Protein AF-D9Q097-F1 (afdb_monomer_lite)

Structure (mmCIF, N/CA/C/O backbone):
data_AF-D9Q097-F1
#
_entry.id   AF-D9Q097-F1
#
loop_
_atom_site.group_PDB
_atom_site.id
_atom_site.type_symbol
_atom_site.label_atom_id
_atom_site.label_alt_id
_atom_site.label_comp_id
_atom_site.label_asym_id
_atom_site.label_entity_id
_atom_site.label_seq_id
_atom_site.pdbx_PDB_ins_code
_atom_site.Cartn_x
_atom_site.Cartn_y
_atom_site.Cartn_z
_atom_site.occupancy
_atom_site.B_iso_or_equiv
_atom_site.auth_seq_id
_atom_site.auth_comp_id
_atom_site.auth_asym_id
_atom_site.auth_atom_id
_atom_site.pdbx_PDB_model_num
ATOM 1 N N . MET A 1 1 ? -14.868 5.022 42.194 1.00 52.94 1 MET A N 1
ATOM 2 C CA . MET A 1 1 ? -14.020 4.776 41.008 1.00 52.94 1 MET A CA 1
ATOM 3 C C . MET A 1 1 ? -12.633 4.458 41.519 1.00 52.94 1 MET A C 1
ATOM 5 O O . MET A 1 1 ? -12.060 5.280 42.222 1.00 52.94 1 MET A O 1
ATOM 9 N N . SER A 1 2 ? -12.202 3.213 41.335 1.00 50.84 2 SER A N 1
ATOM 10 C CA . SER A 1 2 ? -11.007 2.655 41.969 1.00 50.84 2 SER A CA 1
ATOM 11 C C . SER A 1 2 ? -9.750 3.079 41.203 1.00 50.84 2 SER A C 1
ATOM 13 O O . SER A 1 2 ? -9.761 3.081 39.976 1.00 50.84 2 SER A O 1
ATOM 15 N N . ASN A 1 3 ? -8.650 3.384 41.903 1.00 58.12 3 ASN A N 1
ATOM 16 C CA . ASN A 1 3 ? -7.335 3.702 41.309 1.00 58.12 3 ASN A CA 1
ATOM 17 C C . ASN A 1 3 ? -6.817 2.608 40.345 1.00 58.12 3 ASN A C 1
ATOM 19 O O . ASN A 1 3 ? -5.937 2.858 39.526 1.00 58.12 3 ASN A O 1
ATOM 23 N N . THR A 1 4 ? -7.369 1.398 40.432 1.00 61.62 4 THR A N 1
ATOM 24 C CA . THR A 1 4 ? -7.070 0.258 39.558 1.00 61.62 4 THR A CA 1
ATOM 25 C C . THR A 1 4 ? -7.646 0.406 38.143 1.00 61.62 4 THR A C 1
ATOM 27 O O . THR A 1 4 ? -7.016 -0.049 37.191 1.00 61.62 4 THR A O 1
ATOM 30 N N . ASP A 1 5 ? -8.787 1.087 37.979 1.00 62.94 5 ASP A N 1
ATOM 31 C CA . ASP A 1 5 ? -9.453 1.236 36.675 1.00 62.94 5 ASP A CA 1
ATOM 32 C C . ASP A 1 5 ? -8.689 2.221 35.777 1.00 62.94 5 ASP A C 1
ATOM 34 O O . ASP A 1 5 ? -8.405 1.923 34.616 1.00 62.94 5 ASP A O 1
ATOM 38 N N . ALA A 1 6 ? -8.236 3.344 36.348 1.00 64.75 6 ALA A N 1
ATOM 39 C CA . ALA A 1 6 ? -7.473 4.372 35.635 1.00 64.75 6 ALA A CA 1
ATOM 40 C C . ALA A 1 6 ? -6.104 3.869 35.133 1.00 64.75 6 ALA A C 1
ATOM 42 O O . ALA A 1 6 ? -5.653 4.251 34.053 1.00 64.75 6 ALA A O 1
ATOM 43 N N . GLY A 1 7 ? -5.450 2.979 35.890 1.00 70.25 7 GLY A N 1
ATOM 44 C CA . GLY A 1 7 ? -4.189 2.354 35.477 1.00 70.25 7 GLY A CA 1
ATOM 45 C C . GLY A 1 7 ? -4.353 1.398 34.291 1.00 70.25 7 GLY A C 1
ATOM 46 O O . GLY A 1 7 ? -3.500 1.366 33.402 1.00 70.25 7 GLY A O 1
ATOM 47 N N . SER A 1 8 ? -5.469 0.662 34.241 1.00 73.25 8 SER A N 1
ATOM 48 C CA . SER A 1 8 ? -5.776 -0.264 33.144 1.00 73.25 8 SER A CA 1
ATOM 49 C C . SER A 1 8 ? -6.133 0.463 31.839 1.00 73.25 8 SER A C 1
ATOM 51 O O . SER A 1 8 ? -5.671 0.068 30.766 1.00 73.25 8 SER A O 1
ATOM 53 N N . GLU A 1 9 ? -6.864 1.580 31.919 1.00 75.38 9 GLU A N 1
ATOM 54 C CA . GLU A 1 9 ? -7.187 2.413 30.754 1.00 75.38 9 GLU A CA 1
ATOM 55 C C . GLU A 1 9 ? -5.935 3.055 30.144 1.00 75.38 9 GLU A C 1
ATOM 57 O O . GLU A 1 9 ? -5.755 3.018 28.923 1.00 75.38 9 GLU A O 1
ATOM 62 N N . LEU A 1 10 ? -5.024 3.561 30.984 1.00 78.56 10 LEU A N 1
ATOM 63 C CA . LEU A 1 10 ? -3.742 4.123 30.546 1.00 78.56 10 LEU A CA 1
ATOM 64 C C . LEU A 1 10 ? -2.864 3.088 29.831 1.00 78.56 10 LEU A C 1
ATOM 66 O O . LEU A 1 10 ? -2.275 3.391 28.790 1.00 78.56 10 LEU A O 1
ATOM 70 N N . GLN A 1 11 ? -2.797 1.856 30.345 1.00 83.12 11 GLN A N 1
ATOM 71 C CA . GLN A 1 11 ? -2.058 0.775 29.687 1.00 83.12 11 GLN A CA 1
ATOM 72 C C . GLN A 1 11 ? -2.677 0.396 28.337 1.00 83.12 11 GLN A C 1
ATOM 74 O O . GLN A 1 11 ? -1.955 0.265 27.346 1.00 83.12 11 GLN A O 1
ATOM 79 N N . HIS A 1 12 ? -4.004 0.277 28.259 1.00 82.12 12 HIS A N 1
ATOM 80 C CA . HIS A 1 12 ? -4.689 -0.018 27.001 1.00 82.12 12 HIS A CA 1
ATOM 81 C C . HIS A 1 12 ? -4.508 1.086 25.953 1.00 82.12 12 HIS A C 1
ATOM 83 O O . HIS A 1 12 ? -4.305 0.789 24.770 1.00 82.12 12 HIS A O 1
ATOM 89 N N . GLU A 1 13 ? -4.552 2.356 26.360 1.00 85.81 13 GLU A N 1
ATOM 90 C CA . GLU A 1 13 ? -4.323 3.479 25.454 1.00 85.81 13 GLU A CA 1
ATOM 91 C C . GLU A 1 13 ? -2.875 3.509 24.948 1.00 85.81 13 GLU A C 1
ATOM 93 O O . GLU A 1 13 ? -2.642 3.716 23.752 1.00 85.81 13 GLU A O 1
ATOM 98 N N . PHE A 1 14 ? -1.904 3.247 25.828 1.00 90.25 14 PHE A N 1
ATOM 99 C CA . PHE A 1 14 ? -0.494 3.169 25.458 1.00 90.25 14 PHE A CA 1
ATOM 100 C C . PHE A 1 14 ? -0.228 2.043 24.451 1.00 90.25 14 PHE A C 1
ATOM 102 O O . PHE A 1 14 ? 0.375 2.291 23.406 1.00 90.25 14 PHE A O 1
ATOM 109 N N . ILE A 1 15 ? -0.745 0.835 24.707 1.00 89.38 15 ILE A N 1
ATOM 110 C CA . ILE A 1 15 ? -0.607 -0.313 23.798 1.00 89.38 15 ILE A CA 1
ATOM 111 C C . ILE A 1 15 ? -1.214 0.008 22.430 1.00 89.38 15 ILE A C 1
ATOM 113 O O . ILE A 1 15 ? -0.581 -0.232 21.404 1.00 89.38 15 ILE A O 1
ATOM 117 N N . ARG A 1 16 ? -2.402 0.627 22.393 1.00 88.31 16 ARG A N 1
ATOM 118 C CA . ARG A 1 16 ? -3.042 1.026 21.132 1.00 88.31 16 ARG A CA 1
ATOM 119 C C . ARG A 1 16 ? -2.206 2.054 20.361 1.00 88.31 16 ARG A C 1
ATOM 121 O O . ARG A 1 16 ? -2.100 1.956 19.140 1.00 88.31 16 ARG A O 1
ATOM 128 N N . LYS A 1 17 ? -1.631 3.056 21.036 1.00 88.69 17 LYS A N 1
ATOM 129 C CA . LYS A 1 17 ? -0.767 4.062 20.388 1.00 88.69 17 LYS A CA 1
ATOM 130 C C . LYS A 1 17 ? 0.503 3.425 19.831 1.00 88.69 17 LYS A C 1
ATOM 132 O O . LYS A 1 17 ? 0.883 3.731 18.701 1.00 88.69 17 LYS A O 1
ATOM 137 N N . LEU A 1 18 ? 1.114 2.520 20.592 1.00 91.31 18 LEU A N 1
ATOM 138 C CA . LEU A 1 18 ? 2.303 1.787 20.172 1.00 91.31 18 LEU A CA 1
ATOM 139 C C . LEU A 1 18 ? 2.015 0.893 18.958 1.00 91.31 18 LEU A C 1
ATOM 141 O O . LEU A 1 18 ? 2.781 0.908 18.001 1.00 91.31 18 LEU A O 1
ATOM 145 N N . GLU A 1 19 ? 0.884 0.184 18.954 1.00 90.06 19 GLU A N 1
ATOM 146 C CA . GLU A 1 19 ? 0.432 -0.646 17.829 1.00 90.06 19 GLU A CA 1
ATOM 147 C C . GLU A 1 19 ? 0.282 0.185 16.544 1.00 90.06 19 GLU A C 1
ATOM 149 O O . GLU A 1 19 ? 0.810 -0.185 15.497 1.00 90.06 19 GLU A O 1
ATOM 154 N N . ILE A 1 20 ? -0.381 1.345 16.623 1.00 90.12 20 ILE A N 1
ATOM 155 C CA . ILE A 1 20 ? -0.564 2.242 15.471 1.00 90.12 20 ILE A CA 1
ATOM 156 C C . ILE A 1 20 ? 0.783 2.773 14.968 1.00 90.12 20 ILE A C 1
ATOM 158 O O . ILE A 1 20 ? 1.016 2.793 13.759 1.00 90.12 20 ILE A O 1
ATOM 162 N N . ALA A 1 21 ? 1.672 3.188 15.874 1.00 89.50 21 ALA A N 1
ATOM 163 C CA . ALA A 1 21 ? 3.002 3.666 15.506 1.00 89.50 21 ALA A CA 1
ATOM 164 C C . ALA A 1 21 ? 3.811 2.564 14.809 1.00 89.50 21 ALA A C 1
ATOM 166 O O . ALA A 1 21 ? 4.399 2.802 13.754 1.00 89.50 21 ALA A O 1
ATOM 167 N N . MET A 1 22 ? 3.776 1.343 15.347 1.00 92.06 22 MET A N 1
ATOM 168 C CA . MET A 1 22 ? 4.469 0.192 14.777 1.00 92.06 22 MET A CA 1
ATOM 169 C C . MET A 1 22 ? 3.932 -0.155 13.386 1.00 92.06 22 MET A C 1
ATOM 171 O O . MET A 1 22 ? 4.719 -0.359 12.466 1.00 92.06 22 MET A O 1
ATOM 175 N N . LEU A 1 23 ? 2.610 -0.143 13.195 1.00 90.81 23 LEU A N 1
ATOM 176 C CA . LEU A 1 23 ? 1.984 -0.340 11.884 1.00 90.81 23 LEU A CA 1
ATOM 177 C C . LEU A 1 23 ? 2.369 0.751 10.881 1.00 90.81 23 LEU A C 1
ATOM 179 O O . LEU A 1 23 ? 2.608 0.450 9.709 1.00 90.81 23 LEU A O 1
ATOM 183 N N . GLY A 1 24 ? 2.460 2.003 11.333 1.00 90.69 24 GLY A N 1
ATOM 184 C CA . GLY A 1 24 ? 2.933 3.119 10.517 1.00 90.69 24 GLY A CA 1
ATOM 185 C C . GLY A 1 24 ? 4.370 2.905 10.045 1.00 90.69 24 GLY A C 1
ATOM 186 O O . GLY A 1 24 ? 4.640 2.966 8.847 1.00 90.69 24 GLY A O 1
ATOM 187 N N . VAL A 1 25 ? 5.274 2.565 10.967 1.00 93.75 25 VAL A N 1
ATOM 188 C CA . VAL A 1 25 ? 6.680 2.272 10.650 1.00 93.75 25 VAL A CA 1
ATOM 189 C C . VAL A 1 25 ? 6.794 1.074 9.705 1.00 93.75 25 VAL A C 1
ATOM 191 O O . VAL A 1 25 ? 7.486 1.162 8.694 1.00 93.75 25 VAL A O 1
ATOM 194 N N . LEU A 1 26 ? 6.066 -0.016 9.969 1.00 93.44 26 LEU A N 1
ATOM 195 C CA . LEU A 1 26 ? 6.076 -1.208 9.116 1.00 93.44 26 LEU A CA 1
ATOM 196 C C . LEU A 1 26 ? 5.582 -0.901 7.695 1.00 93.44 26 LEU A C 1
ATOM 198 O O . LEU A 1 26 ? 6.087 -1.466 6.724 1.00 93.44 26 LEU A O 1
ATOM 202 N N . SER A 1 27 ? 4.615 0.012 7.569 1.00 92.00 27 SER A N 1
ATOM 203 C CA . SER A 1 27 ? 4.096 0.455 6.275 1.00 92.00 27 SER A CA 1
ATOM 204 C C . SER A 1 27 ? 5.116 1.290 5.507 1.00 92.00 27 SER A C 1
ATOM 206 O O . SER A 1 27 ? 5.302 1.063 4.317 1.00 92.00 27 SER A O 1
ATOM 208 N N . ILE A 1 28 ? 5.835 2.193 6.181 1.00 93.31 28 ILE A N 1
ATOM 209 C CA . ILE A 1 28 ? 6.923 2.969 5.563 1.00 93.31 28 ILE A CA 1
ATOM 210 C C . ILE A 1 28 ? 8.044 2.038 5.091 1.00 93.31 28 ILE A C 1
ATOM 212 O O . ILE A 1 28 ? 8.510 2.158 3.961 1.00 93.31 28 ILE A O 1
ATOM 216 N N . ILE A 1 29 ? 8.446 1.076 5.928 1.00 94.44 29 ILE A N 1
ATOM 217 C CA . ILE A 1 29 ? 9.462 0.081 5.563 1.00 94.44 29 ILE A CA 1
ATOM 218 C C . ILE A 1 29 ? 8.995 -0.730 4.352 1.00 94.44 29 ILE A C 1
ATOM 220 O O . ILE A 1 29 ? 9.739 -0.871 3.386 1.0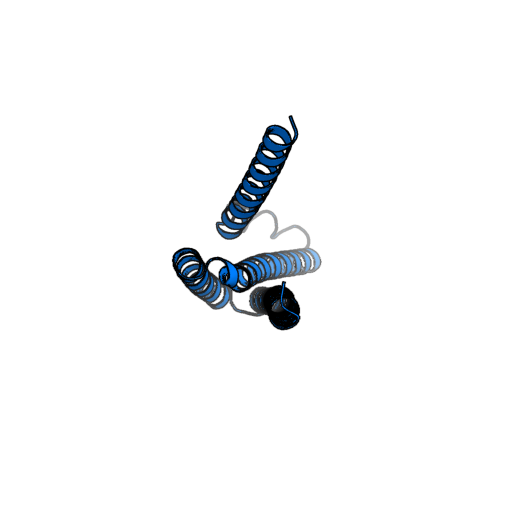0 94.44 29 ILE A O 1
ATOM 224 N N . SER A 1 30 ? 7.753 -1.216 4.368 1.00 93.06 30 SER A N 1
ATOM 225 C CA . SER A 1 30 ? 7.191 -1.984 3.253 1.00 93.06 30 SER A CA 1
ATOM 226 C C . SER A 1 30 ? 7.148 -1.175 1.958 1.00 93.06 30 SER A C 1
ATOM 228 O O . SER A 1 30 ? 7.475 -1.713 0.905 1.00 93.06 30 SER A O 1
ATOM 230 N N . LEU A 1 31 ? 6.828 0.120 2.032 1.00 92.44 31 LEU A N 1
ATOM 231 C CA . LEU A 1 31 ? 6.866 1.029 0.887 1.00 92.44 31 LEU A CA 1
ATOM 232 C C . LEU A 1 31 ? 8.272 1.165 0.303 1.00 92.44 31 LEU A C 1
ATOM 234 O O . LEU A 1 31 ? 8.438 1.077 -0.910 1.00 92.44 31 LEU A O 1
ATOM 238 N N . LEU A 1 32 ? 9.288 1.331 1.150 1.00 92.56 32 LEU A N 1
ATOM 239 C CA . LEU A 1 32 ? 10.680 1.419 0.703 1.00 92.56 32 LEU A CA 1
ATOM 240 C C . LEU A 1 32 ? 11.163 0.110 0.071 1.00 92.56 32 LEU A C 1
ATOM 242 O O . LEU A 1 32 ? 11.833 0.141 -0.958 1.00 92.56 32 LEU A O 1
ATOM 246 N N . ILE A 1 33 ? 10.799 -1.037 0.652 1.00 91.62 33 ILE A N 1
ATOM 247 C CA . ILE A 1 33 ? 11.124 -2.350 0.078 1.00 91.62 33 ILE A CA 1
ATOM 248 C C . ILE A 1 33 ? 10.438 -2.506 -1.281 1.00 91.62 33 ILE A C 1
ATOM 250 O O . ILE A 1 33 ? 11.098 -2.886 -2.245 1.00 91.62 33 ILE A O 1
ATOM 254 N N . GLY A 1 34 ? 9.146 -2.179 -1.375 1.00 88.19 34 GLY A N 1
ATOM 255 C CA . GLY A 1 34 ? 8.404 -2.191 -2.636 1.00 88.19 34 GLY A CA 1
ATOM 256 C C . GLY A 1 34 ? 9.095 -1.339 -3.694 1.00 88.19 34 GLY A C 1
ATOM 257 O O . GLY A 1 34 ? 9.392 -1.831 -4.776 1.00 88.19 34 GLY A O 1
ATOM 258 N N . TYR A 1 35 ? 9.459 -0.107 -3.340 1.00 87.00 35 TYR A N 1
ATOM 259 C CA . TYR A 1 35 ? 10.178 0.817 -4.217 1.00 87.00 35 TYR A CA 1
ATOM 260 C C . TYR A 1 35 ? 11.507 0.253 -4.729 1.00 87.00 35 TYR A C 1
ATOM 262 O O . TYR A 1 35 ? 11.772 0.294 -5.928 1.00 87.00 35 TYR A O 1
ATOM 270 N N . MET A 1 36 ? 12.319 -0.337 -3.851 1.00 87.12 36 MET A N 1
ATOM 271 C CA . MET A 1 36 ? 13.588 -0.962 -4.243 1.00 87.12 36 MET A CA 1
ATOM 272 C C . MET A 1 36 ? 13.381 -2.166 -5.167 1.00 87.12 36 MET A C 1
ATOM 274 O O . MET A 1 36 ? 14.125 -2.336 -6.130 1.00 87.12 36 MET A O 1
ATOM 278 N N . VAL A 1 37 ? 12.357 -2.983 -4.906 1.00 85.81 37 VAL A N 1
ATOM 279 C CA . VAL A 1 37 ? 12.003 -4.107 -5.782 1.00 85.81 37 VAL A CA 1
ATOM 280 C C . VAL A 1 37 ? 11.565 -3.595 -7.153 1.00 85.81 37 VAL A C 1
ATOM 282 O O . VAL A 1 37 ? 12.068 -4.094 -8.152 1.00 85.81 37 VAL A O 1
ATOM 285 N N . GLY A 1 38 ? 10.711 -2.571 -7.217 1.00 81.75 38 GLY A N 1
ATOM 286 C CA . GLY A 1 38 ? 10.278 -1.966 -8.481 1.00 81.75 38 GLY A CA 1
ATOM 287 C C . GLY A 1 38 ? 11.421 -1.337 -9.289 1.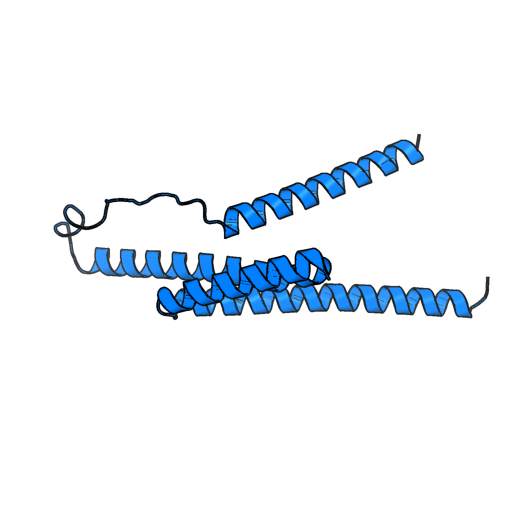00 81.75 38 GLY A C 1
ATOM 288 O O . GLY A 1 38 ? 11.379 -1.347 -10.513 1.00 81.75 38 GLY A O 1
ATOM 289 N N . LEU A 1 39 ? 12.465 -0.834 -8.621 1.00 80.31 39 LEU A N 1
ATOM 290 C CA . LEU A 1 39 ? 13.636 -0.249 -9.281 1.00 80.31 39 LEU A CA 1
ATOM 291 C C . LEU A 1 39 ? 14.616 -1.273 -9.867 1.00 80.31 39 LEU A C 1
ATOM 293 O O . LEU A 1 39 ? 15.317 -0.959 -10.827 1.00 80.31 39 LEU A O 1
ATOM 297 N N . VAL A 1 40 ? 14.762 -2.437 -9.229 1.00 76.00 40 VAL A N 1
ATOM 298 C CA . VAL A 1 40 ? 15.905 -3.340 -9.472 1.00 76.00 40 VAL A CA 1
ATOM 299 C C . VAL A 1 40 ? 15.475 -4.702 -10.008 1.00 76.00 40 VAL A C 1
ATOM 301 O O . VAL A 1 40 ? 16.240 -5.358 -10.716 1.00 76.00 40 VAL A O 1
ATOM 304 N N . ALA A 1 41 ? 14.274 -5.164 -9.668 1.00 65.69 41 ALA A N 1
ATOM 305 C CA . ALA A 1 41 ? 13.829 -6.485 -10.069 1.00 65.69 41 ALA A CA 1
ATOM 306 C C . ALA A 1 41 ? 13.454 -6.519 -11.555 1.00 65.69 41 ALA A C 1
ATOM 308 O O . ALA A 1 41 ? 12.901 -5.571 -12.109 1.00 65.69 41 ALA A O 1
ATOM 309 N N . ALA A 1 42 ? 13.709 -7.657 -12.204 1.00 62.31 42 ALA A N 1
ATOM 310 C CA . ALA A 1 42 ? 13.113 -7.922 -13.507 1.00 62.31 42 ALA A CA 1
ATOM 311 C C . ALA A 1 42 ? 11.582 -7.823 -13.386 1.00 62.31 42 ALA A C 1
ATOM 313 O O . ALA A 1 42 ? 11.027 -8.349 -12.419 1.00 62.31 42 ALA A O 1
ATOM 314 N N . ARG A 1 43 ? 10.905 -7.219 -14.376 1.00 66.19 43 ARG A N 1
ATOM 315 C CA . ARG A 1 43 ? 9.440 -7.006 -14.367 1.00 66.19 43 ARG A CA 1
ATOM 316 C C . ARG A 1 43 ? 8.640 -8.250 -13.951 1.00 66.19 43 ARG A C 1
ATOM 318 O O . ARG A 1 43 ? 7.739 -8.171 -13.133 1.00 66.19 43 ARG A O 1
ATOM 325 N N . ALA A 1 44 ? 9.042 -9.436 -14.411 1.00 61.38 44 ALA A N 1
ATOM 326 C CA . ALA A 1 44 ? 8.383 -10.687 -14.026 1.00 61.38 44 ALA A CA 1
ATOM 327 C C . ALA A 1 44 ? 8.410 -10.968 -12.505 1.00 61.38 44 ALA A C 1
ATOM 329 O O . ALA A 1 44 ? 7.462 -11.527 -11.957 1.00 61.38 44 ALA A O 1
ATOM 330 N N . PHE A 1 45 ? 9.485 -10.582 -11.813 1.00 66.25 45 PHE A N 1
ATOM 331 C CA . PHE A 1 45 ? 9.622 -10.759 -10.369 1.00 66.25 45 PHE A CA 1
ATOM 332 C C . PHE A 1 45 ? 8.841 -9.688 -9.595 1.00 66.25 45 PHE A C 1
ATOM 334 O O . PHE A 1 45 ? 8.159 -10.041 -8.632 1.00 66.25 45 PHE A O 1
ATOM 341 N N . SER A 1 46 ? 8.860 -8.424 -10.044 1.00 68.25 46 SER A N 1
ATOM 342 C CA . SER A 1 46 ? 8.049 -7.353 -9.440 1.00 68.25 46 SER A CA 1
ATOM 343 C C . SER A 1 46 ? 6.548 -7.617 -9.577 1.00 68.25 46 SER A C 1
ATOM 345 O O . SER A 1 46 ? 5.807 -7.465 -8.611 1.00 68.25 46 SER A O 1
ATOM 347 N N . ASP A 1 47 ? 6.094 -8.099 -10.734 1.00 73.56 47 ASP A N 1
ATOM 348 C CA . ASP A 1 47 ? 4.673 -8.367 -10.973 1.00 73.56 47 ASP A CA 1
ATOM 349 C C . ASP A 1 47 ? 4.179 -9.511 -10.075 1.00 73.56 47 ASP A C 1
ATOM 351 O O . ASP A 1 47 ? 3.118 -9.431 -9.452 1.00 73.56 47 ASP A O 1
ATOM 355 N N . SER A 1 48 ? 4.992 -10.564 -9.927 1.00 74.75 48 SER A N 1
ATOM 356 C CA . SER A 1 48 ? 4.671 -11.689 -9.044 1.00 74.75 48 SER A CA 1
ATOM 357 C C . SER A 1 48 ? 4.607 -11.283 -7.566 1.00 74.75 48 SER A C 1
ATOM 359 O O . SER A 1 48 ? 3.720 -11.737 -6.838 1.00 74.75 48 SER A O 1
ATOM 361 N N . SER A 1 49 ? 5.495 -10.391 -7.114 1.00 81.88 49 SER A N 1
ATOM 362 C CA . SER A 1 49 ? 5.516 -9.944 -5.722 1.00 81.88 49 SER A CA 1
ATOM 363 C C . SER A 1 49 ? 4.358 -8.996 -5.405 1.00 81.88 49 SER A C 1
ATOM 365 O O . SER A 1 49 ? 3.810 -9.055 -4.301 1.00 81.88 49 SER A O 1
ATOM 367 N N . ILE A 1 50 ? 3.918 -8.188 -6.375 1.00 83.44 50 ILE A N 1
ATOM 368 C CA . ILE A 1 50 ? 2.697 -7.377 -6.274 1.00 83.44 50 ILE A CA 1
ATOM 369 C C . ILE A 1 50 ? 1.469 -8.281 -6.112 1.00 83.44 50 ILE A C 1
ATOM 371 O O . ILE A 1 50 ? 0.663 -8.041 -5.213 1.00 83.44 50 ILE A O 1
ATOM 375 N N . VAL A 1 51 ? 1.346 -9.358 -6.899 1.00 84.94 51 VAL A N 1
ATOM 376 C CA . VAL A 1 51 ? 0.229 -10.318 -6.778 1.00 84.94 51 VAL A CA 1
ATOM 377 C C . VAL A 1 51 ? 0.207 -10.988 -5.401 1.00 84.94 51 VAL A C 1
ATOM 379 O O . VAL A 1 51 ? -0.852 -11.086 -4.777 1.00 84.94 51 VAL A O 1
ATOM 382 N N . VAL A 1 52 ? 1.364 -11.409 -4.883 1.00 87.06 52 VAL A N 1
ATOM 383 C CA . VAL A 1 52 ? 1.458 -11.979 -3.527 1.00 87.06 52 VAL A CA 1
ATOM 384 C C . VAL A 1 52 ? 1.061 -10.945 -2.470 1.00 87.06 52 VAL A C 1
ATOM 386 O O . VAL A 1 52 ? 0.282 -11.258 -1.567 1.00 87.06 52 VAL A O 1
ATOM 389 N N . SER A 1 53 ? 1.534 -9.702 -2.596 1.00 89.19 53 SER A N 1
ATOM 390 C CA . SER A 1 53 ? 1.160 -8.621 -1.679 1.00 89.19 53 SER A CA 1
ATOM 391 C C . SER A 1 53 ? -0.340 -8.319 -1.733 1.00 89.19 53 SER A C 1
ATOM 393 O O . SER A 1 53 ? -0.962 -8.105 -0.693 1.00 89.19 53 SER A O 1
ATOM 395 N N . LEU A 1 54 ? -0.957 -8.381 -2.917 1.00 88.06 54 LEU A N 1
ATOM 396 C CA . LEU A 1 54 ? -2.398 -8.213 -3.087 1.00 88.06 54 LEU A CA 1
ATOM 397 C C . LEU A 1 54 ? -3.188 -9.319 -2.380 1.00 88.06 54 LEU A C 1
ATOM 399 O O . LEU A 1 54 ? -4.163 -9.032 -1.685 1.00 88.06 54 LEU A O 1
ATOM 403 N N . LEU A 1 55 ? -2.765 -10.578 -2.511 1.00 90.00 55 LEU A N 1
ATOM 404 C CA . LEU A 1 55 ? -3.402 -11.695 -1.810 1.00 90.00 55 LEU A CA 1
ATOM 405 C C . LEU A 1 55 ? -3.327 -11.513 -0.290 1.00 90.00 55 LEU A C 1
ATOM 407 O O . LEU A 1 55 ? -4.335 -11.678 0.398 1.00 90.00 55 LEU A O 1
ATOM 411 N N . LEU A 1 56 ? -2.166 -11.110 0.234 1.00 91.56 56 LEU A N 1
ATOM 412 C CA . LEU A 1 56 ? -1.987 -10.829 1.662 1.00 91.56 56 LEU A CA 1
ATOM 413 C C . LEU A 1 56 ? -2.810 -9.619 2.119 1.00 91.56 56 LEU A C 1
ATOM 415 O O . LEU A 1 56 ? -3.407 -9.653 3.197 1.00 91.56 56 LEU A O 1
ATOM 419 N N . TYR A 1 57 ? -2.910 -8.582 1.284 1.00 90.81 57 TYR A N 1
ATOM 420 C CA . TYR A 1 57 ? -3.777 -7.437 1.531 1.00 90.81 57 TYR A CA 1
ATOM 421 C C . TYR A 1 57 ? -5.243 -7.867 1.655 1.00 90.81 57 TYR A C 1
ATOM 423 O O . TYR A 1 57 ? -5.898 -7.491 2.625 1.00 90.81 57 TYR A O 1
ATOM 431 N N . LEU A 1 58 ? -5.756 -8.673 0.719 1.00 89.88 58 LEU A N 1
ATOM 432 C CA . LEU A 1 58 ? -7.143 -9.155 0.731 1.00 89.88 58 LEU A CA 1
ATOM 433 C C . LEU A 1 58 ? -7.419 -10.087 1.915 1.00 89.88 58 LEU A C 1
ATOM 435 O O . LEU A 1 58 ? -8.458 -9.971 2.568 1.00 89.88 58 LEU A O 1
ATOM 439 N N . LEU A 1 59 ? -6.472 -10.970 2.233 1.00 93.06 59 LEU A N 1
ATOM 440 C CA . LEU A 1 59 ? -6.562 -11.855 3.388 1.00 93.06 59 LEU A CA 1
ATOM 441 C C . LEU A 1 59 ? -6.678 -11.040 4.685 1.00 93.06 59 LEU A C 1
ATOM 443 O O . LEU A 1 59 ? -7.592 -11.243 5.484 1.00 93.06 59 LEU A O 1
ATOM 447 N N . LEU A 1 60 ? -5.797 -10.059 4.883 1.00 91.12 60 LEU A N 1
ATOM 448 C CA . LEU A 1 60 ? -5.822 -9.217 6.080 1.00 91.12 60 LEU A CA 1
ATOM 449 C C . LEU A 1 60 ? -6.982 -8.228 6.074 1.00 91.12 60 LEU A C 1
ATOM 451 O O . LEU A 1 60 ? -7.504 -7.904 7.133 1.00 91.12 60 LEU A O 1
ATOM 455 N N . LEU A 1 61 ? -7.446 -7.786 4.911 1.00 89.06 61 LEU A N 1
ATOM 456 C CA . LEU A 1 61 ? -8.678 -7.016 4.791 1.00 89.06 61 LEU A CA 1
ATOM 457 C C . LEU A 1 61 ? -9.876 -7.790 5.363 1.00 89.06 61 LEU A C 1
ATOM 459 O O . LEU A 1 61 ? -10.699 -7.179 6.043 1.00 89.06 61 LEU A O 1
ATOM 463 N N . ALA A 1 62 ? -9.950 -9.104 5.126 1.00 88.25 62 ALA A N 1
ATOM 464 C CA . ALA A 1 62 ? -11.026 -9.958 5.624 1.00 88.25 62 ALA A CA 1
ATOM 465 C C . ALA A 1 62 ? -10.891 -10.288 7.121 1.00 88.25 62 ALA A C 1
ATOM 467 O O . ALA A 1 62 ? -11.867 -10.173 7.860 1.00 88.25 62 ALA A O 1
ATOM 468 N N . PHE A 1 63 ? -9.695 -10.675 7.578 1.00 91.12 63 PHE A N 1
ATOM 469 C CA . PHE A 1 63 ? -9.497 -11.187 8.943 1.00 91.12 63 PHE A CA 1
ATOM 470 C C . PHE A 1 63 ? -9.009 -10.133 9.945 1.00 91.12 63 PHE A C 1
ATOM 472 O O . PHE A 1 63 ? -9.475 -10.090 11.082 1.00 91.12 63 PHE A O 1
ATOM 479 N N . TYR A 1 64 ? -8.084 -9.262 9.537 1.00 88.94 64 TYR A N 1
ATOM 480 C CA . TYR A 1 64 ? -7.395 -8.317 10.422 1.00 88.94 64 TYR A CA 1
ATOM 481 C C . TYR A 1 64 ? -7.223 -6.939 9.757 1.00 88.94 64 TYR A C 1
ATOM 483 O O . TYR A 1 64 ? -6.102 -6.537 9.424 1.00 88.94 64 TYR A O 1
ATOM 491 N N . PRO A 1 65 ? -8.317 -6.161 9.588 1.00 83.06 65 PRO A N 1
ATOM 492 C CA . PRO A 1 65 ? -8.358 -5.003 8.688 1.00 83.06 65 PRO A CA 1
ATOM 493 C C . PRO A 1 65 ? -7.326 -3.908 8.976 1.00 83.06 65 PRO A C 1
ATOM 495 O O . PRO A 1 65 ? -7.016 -3.111 8.098 1.00 83.06 65 PRO A O 1
ATOM 498 N N . ARG A 1 66 ? -6.808 -3.834 10.207 1.00 84.50 66 ARG A N 1
ATOM 499 C CA . ARG A 1 66 ? -5.794 -2.849 10.616 1.00 84.50 66 ARG A CA 1
ATOM 500 C C . ARG A 1 66 ? -4.395 -3.163 10.087 1.00 84.50 66 ARG A C 1
ATOM 502 O O . ARG A 1 66 ? -3.599 -2.248 9.933 1.00 84.50 66 ARG A O 1
ATOM 509 N N . TYR A 1 67 ? -4.106 -4.425 9.785 1.00 88.00 67 TYR A N 1
ATOM 510 C CA . TYR A 1 67 ? -2.766 -4.898 9.429 1.00 88.00 67 TYR A CA 1
ATOM 511 C C . TYR A 1 67 ? -2.542 -4.980 7.916 1.00 88.00 67 TYR A C 1
ATOM 513 O O . TYR A 1 67 ? -1.480 -5.399 7.476 1.00 88.00 67 TYR A O 1
ATOM 521 N N . ARG A 1 68 ? -3.527 -4.574 7.105 1.00 87.94 68 ARG A N 1
ATOM 522 C CA . ARG A 1 68 ? -3.445 -4.623 5.636 1.00 87.94 68 ARG A CA 1
ATOM 523 C C . ARG A 1 68 ? -2.548 -3.535 5.031 1.00 87.94 68 ARG A C 1
ATOM 525 O O . ARG A 1 68 ? -2.034 -3.701 3.930 1.00 87.94 68 ARG A O 1
ATOM 532 N N . PHE A 1 69 ? -2.360 -2.417 5.736 1.00 89.62 69 PHE A N 1
AT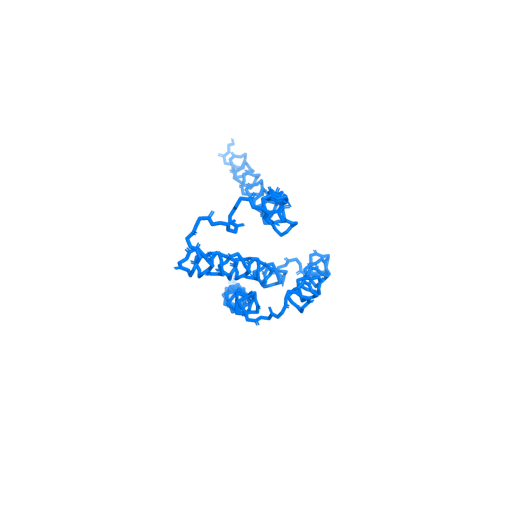OM 533 C CA . PHE A 1 69 ? -1.680 -1.228 5.207 1.00 89.62 69 PHE A CA 1
ATOM 534 C C . PHE A 1 69 ? -0.219 -1.436 4.785 1.00 89.62 69 PHE A C 1
ATOM 536 O O . PHE A 1 69 ? 0.146 -0.879 3.755 1.00 89.62 69 PHE A O 1
ATOM 543 N N . PRO A 1 70 ? 0.601 -2.256 5.467 1.00 92.25 70 PRO A N 1
ATOM 544 C CA . PRO A 1 70 ? 1.952 -2.557 5.005 1.00 92.25 70 PRO A CA 1
ATOM 545 C C . PRO A 1 70 ? 1.999 -3.179 3.605 1.00 92.25 70 PRO A C 1
ATOM 547 O O . PRO A 1 70 ? 2.818 -2.781 2.783 1.00 92.25 70 PRO A O 1
ATOM 550 N N . PHE A 1 71 ? 1.067 -4.078 3.290 1.00 91.31 71 PHE A N 1
ATOM 551 C CA . PHE A 1 71 ? 0.977 -4.719 1.974 1.00 91.31 71 PHE A CA 1
ATOM 552 C C . PHE A 1 71 ? 0.508 -3.745 0.893 1.00 91.31 71 PHE A C 1
ATOM 554 O O . PHE A 1 71 ? 1.025 -3.753 -0.223 1.00 91.31 71 PHE A O 1
ATOM 561 N N . LEU A 1 72 ? -0.421 -2.848 1.241 1.00 89.12 72 LEU A N 1
ATOM 562 C CA . LEU A 1 72 ? -0.809 -1.743 0.363 1.00 89.12 72 LEU A CA 1
ATOM 563 C C . LEU A 1 72 ? 0.375 -0.814 0.086 1.00 89.12 72 LEU A C 1
ATOM 565 O O . LEU A 1 72 ? 0.628 -0.459 -1.060 1.00 89.12 72 LEU A O 1
ATOM 569 N N . ALA A 1 73 ? 1.119 -0.459 1.130 1.00 88.69 73 ALA A N 1
ATOM 570 C CA . ALA A 1 73 ? 2.279 0.410 1.037 1.00 88.69 73 ALA A CA 1
ATOM 571 C C . ALA A 1 73 ? 3.386 -0.218 0.174 1.00 88.69 73 ALA A C 1
ATOM 573 O O . ALA A 1 73 ? 3.973 0.479 -0.648 1.00 88.69 73 ALA A O 1
ATOM 574 N N . TYR A 1 74 ? 3.606 -1.533 0.291 1.00 91.38 74 TYR A N 1
ATOM 575 C CA . TYR A 1 74 ? 4.493 -2.287 -0.598 1.00 91.38 74 TYR A CA 1
ATOM 576 C C . TYR A 1 74 ? 4.066 -2.196 -2.065 1.00 91.38 74 TYR A C 1
ATOM 578 O O . TYR A 1 74 ? 4.893 -1.861 -2.908 1.00 91.38 74 TYR A O 1
ATOM 586 N N . MET A 1 75 ? 2.789 -2.463 -2.372 1.00 89.69 75 MET A N 1
ATOM 587 C CA . MET A 1 75 ? 2.283 -2.414 -3.752 1.00 89.69 75 MET A CA 1
ATOM 588 C C . MET A 1 75 ? 2.459 -1.020 -4.362 1.00 89.69 75 MET A C 1
ATOM 590 O O . MET A 1 75 ? 2.951 -0.899 -5.477 1.00 89.69 75 MET A O 1
ATOM 594 N N . VAL A 1 76 ? 2.132 0.029 -3.601 1.00 87.31 76 VAL A N 1
ATOM 595 C CA . VAL A 1 76 ? 2.343 1.425 -4.017 1.00 87.31 76 VAL A CA 1
ATOM 596 C C . VAL A 1 76 ? 3.824 1.720 -4.237 1.00 87.31 76 VAL A C 1
ATOM 598 O O . VAL A 1 76 ? 4.188 2.349 -5.224 1.00 87.31 76 VAL A O 1
ATOM 601 N N . GLY A 1 77 ? 4.689 1.255 -3.334 1.00 85.88 77 GLY A N 1
ATOM 602 C CA . GLY A 1 77 ? 6.133 1.391 -3.485 1.00 85.88 77 GLY A CA 1
ATOM 603 C C . GLY A 1 77 ? 6.633 0.746 -4.775 1.00 85.88 77 GLY A C 1
ATOM 604 O O . GLY A 1 77 ? 7.364 1.387 -5.521 1.00 85.88 77 GLY A O 1
ATOM 605 N N . ALA A 1 78 ? 6.213 -0.490 -5.055 1.00 85.12 78 ALA A N 1
ATOM 606 C CA . ALA A 1 78 ? 6.614 -1.237 -6.245 1.00 85.12 78 ALA A CA 1
ATOM 607 C C . ALA A 1 78 ? 6.161 -0.565 -7.549 1.00 85.12 78 ALA A C 1
ATOM 609 O O . ALA A 1 78 ? 6.978 -0.435 -8.460 1.00 85.12 78 ALA A O 1
ATOM 610 N N . ASP A 1 79 ? 4.921 -0.067 -7.603 1.00 83.00 79 ASP A N 1
ATOM 611 C CA . ASP A 1 79 ? 4.395 0.697 -8.745 1.00 83.00 79 ASP A CA 1
ATOM 612 C C . ASP A 1 79 ? 5.215 1.984 -8.982 1.00 83.00 79 ASP A C 1
ATOM 614 O O . ASP A 1 79 ? 5.751 2.211 -10.069 1.00 83.00 79 ASP A O 1
ATOM 618 N N . ILE A 1 80 ? 5.452 2.779 -7.926 1.00 82.62 80 ILE A N 1
ATOM 619 C CA . ILE A 1 80 ? 6.287 3.993 -8.008 1.00 82.62 80 ILE A CA 1
ATOM 620 C C . ILE A 1 80 ? 7.718 3.656 -8.454 1.00 82.62 80 ILE A C 1
ATOM 622 O O . ILE A 1 80 ? 8.284 4.359 -9.291 1.00 82.62 80 ILE A O 1
ATOM 626 N N . GLY A 1 81 ? 8.315 2.596 -7.903 1.00 83.00 81 GLY A N 1
ATOM 627 C CA . GLY A 1 81 ? 9.666 2.157 -8.253 1.00 83.00 81 GLY A CA 1
ATOM 628 C C . GLY A 1 81 ? 9.782 1.771 -9.726 1.00 83.00 81 GLY A C 1
ATOM 629 O O . GLY A 1 81 ? 10.702 2.229 -10.404 1.00 83.00 81 GLY A O 1
ATOM 630 N N . SER A 1 82 ? 8.812 1.008 -10.237 1.00 77.62 82 SER A N 1
ATOM 631 C CA . SER A 1 82 ? 8.746 0.625 -11.652 1.00 77.62 82 SER A CA 1
ATOM 632 C C . SER A 1 82 ? 8.598 1.843 -12.564 1.00 77.62 82 SER A C 1
ATOM 634 O O . SER A 1 82 ? 9.276 1.945 -13.584 1.00 77.62 82 SER A O 1
ATOM 636 N N . LEU A 1 83 ? 7.757 2.810 -12.186 1.00 78.62 83 LEU A N 1
ATOM 637 C CA . LEU A 1 83 ? 7.561 4.037 -12.956 1.00 78.62 83 LEU A CA 1
ATOM 638 C C . LEU A 1 83 ? 8.841 4.884 -13.021 1.00 78.62 83 LEU A C 1
ATOM 640 O O . LEU A 1 83 ? 9.195 5.396 -14.084 1.00 78.62 83 LEU A O 1
ATOM 644 N N . VAL A 1 84 ? 9.568 5.008 -11.907 1.00 79.06 84 VAL A N 1
ATOM 645 C CA . VAL A 1 84 ? 10.866 5.700 -11.881 1.00 79.06 84 VAL A CA 1
ATOM 646 C C . VAL A 1 84 ? 11.888 4.979 -12.761 1.00 79.06 84 VAL A C 1
ATOM 648 O O . VAL A 1 84 ? 12.611 5.639 -13.511 1.00 79.06 84 VAL A O 1
ATOM 651 N N . PHE A 1 85 ? 11.930 3.645 -12.712 1.00 77.50 85 PHE A N 1
ATOM 652 C CA . PHE A 1 85 ? 12.804 2.848 -13.570 1.00 77.50 85 PHE A CA 1
ATOM 653 C C . PHE A 1 85 ? 12.496 3.072 -15.056 1.00 77.50 85 PHE A C 1
ATOM 655 O O . PHE A 1 85 ? 13.401 3.372 -15.836 1.00 77.50 85 PHE A O 1
ATOM 662 N N . ASP A 1 86 ? 11.223 3.014 -15.443 1.00 74.06 86 ASP A N 1
ATOM 663 C CA . ASP A 1 86 ? 10.793 3.219 -16.826 1.00 74.06 86 ASP A CA 1
ATOM 664 C C . ASP A 1 86 ? 11.152 4.620 -17.339 1.00 74.06 86 ASP A C 1
ATOM 666 O O . ASP A 1 86 ? 11.692 4.753 -18.441 1.00 74.06 86 ASP A O 1
ATOM 670 N N . ILE A 1 87 ? 10.934 5.665 -16.529 1.00 74.19 87 ILE A N 1
ATOM 671 C CA . ILE A 1 87 ? 11.341 7.042 -16.856 1.00 74.19 87 ILE A CA 1
ATOM 672 C C . ILE A 1 87 ? 12.860 7.136 -17.027 1.00 74.19 87 ILE A C 1
ATOM 674 O O . ILE A 1 87 ? 13.330 7.755 -17.984 1.00 74.19 87 ILE A O 1
ATOM 678 N N . ALA A 1 88 ? 13.639 6.521 -16.134 1.00 71.50 88 ALA A N 1
ATOM 679 C CA . ALA A 1 88 ? 15.097 6.537 -16.217 1.00 71.50 88 ALA A CA 1
ATOM 680 C C . ALA A 1 88 ? 15.604 5.833 -17.488 1.00 71.50 88 ALA A C 1
ATOM 682 O O . ALA A 1 88 ? 16.491 6.350 -18.171 1.00 71.50 88 ALA A O 1
ATOM 683 N N . VAL A 1 89 ? 15.002 4.698 -17.856 1.00 71.75 89 VAL A N 1
ATOM 684 C CA . VAL A 1 89 ? 15.314 3.968 -19.093 1.00 71.75 89 VAL A CA 1
ATOM 685 C C . VAL A 1 89 ? 14.922 4.777 -20.332 1.00 71.75 89 VAL A C 1
ATOM 687 O O . VAL A 1 89 ? 15.702 4.847 -21.283 1.00 71.75 89 VAL A O 1
ATOM 690 N N . LEU A 1 90 ? 13.748 5.415 -20.335 1.00 65.88 90 LEU A N 1
ATOM 691 C CA . LEU A 1 90 ? 13.312 6.323 -21.403 1.00 65.88 90 LEU A CA 1
ATOM 692 C C . LEU A 1 90 ? 14.294 7.485 -21.569 1.00 65.88 90 LEU A C 1
ATOM 694 O O . LEU A 1 90 ? 14.744 7.750 -22.683 1.00 65.88 90 LEU A O 1
ATOM 698 N N . HIS A 1 91 ? 14.689 8.130 -20.471 1.00 65.25 91 HIS A N 1
ATOM 699 C CA . HIS A 1 91 ? 15.643 9.234 -20.497 1.00 65.25 91 HIS A CA 1
ATOM 700 C C . HIS A 1 91 ? 17.016 8.784 -21.022 1.00 65.25 91 HIS A C 1
ATOM 702 O O . HIS A 1 91 ? 17.590 9.437 -21.891 1.00 65.25 91 HIS A O 1
ATOM 708 N N . ALA A 1 92 ? 17.516 7.625 -20.580 1.00 61.31 92 ALA A N 1
ATOM 709 C CA . ALA A 1 92 ? 18.766 7.057 -21.083 1.00 61.31 92 ALA A CA 1
ATOM 710 C C . ALA A 1 92 ? 18.703 6.744 -22.591 1.00 61.31 92 ALA A C 1
ATOM 712 O O . ALA A 1 92 ? 19.645 7.040 -23.326 1.00 61.31 92 ALA A O 1
ATOM 713 N N . LYS A 1 93 ? 17.581 6.201 -23.081 1.00 57.09 93 LYS A N 1
ATOM 714 C CA . LYS A 1 93 ? 17.376 5.913 -24.511 1.00 57.09 93 LYS A CA 1
ATOM 715 C C . LYS A 1 93 ? 17.326 7.185 -25.365 1.00 57.09 93 LYS A C 1
ATOM 717 O O . LYS A 1 93 ? 17.903 7.200 -26.450 1.00 57.09 93 LYS A O 1
ATOM 722 N N . VAL A 1 94 ? 16.684 8.247 -24.873 1.00 57.38 94 VAL A N 1
ATOM 723 C CA . VAL A 1 94 ? 16.569 9.545 -25.567 1.00 57.38 94 VAL A CA 1
ATOM 724 C C . VAL A 1 94 ? 17.917 10.271 -25.650 1.00 57.38 94 VAL A C 1
ATOM 726 O O . VAL A 1 94 ? 18.206 10.903 -26.661 1.00 57.38 94 VAL A O 1
ATOM 729 N N . VAL A 1 95 ? 18.765 10.152 -24.625 1.00 55.97 95 VAL A N 1
ATOM 730 C CA . VAL A 1 95 ? 20.099 10.781 -24.604 1.00 55.97 95 VAL A CA 1
ATOM 731 C C . VAL A 1 95 ? 21.086 10.090 -25.556 1.00 55.97 95 VAL A C 1
ATOM 733 O O . VAL A 1 95 ? 21.972 10.747 -26.096 1.00 55.97 95 VAL A O 1
ATOM 736 N N . ILE A 1 96 ? 20.938 8.781 -25.790 1.00 57.22 96 ILE A N 1
ATOM 737 C CA . ILE A 1 96 ? 21.895 7.988 -26.583 1.00 57.22 96 ILE A CA 1
ATOM 738 C C . ILE A 1 96 ? 21.524 7.932 -28.079 1.00 57.22 96 ILE A C 1
ATOM 740 O O . ILE A 1 96 ? 22.418 7.820 -28.915 1.00 57.22 96 ILE A O 1
ATOM 744 N N . TYR A 1 97 ? 20.241 8.051 -28.450 1.00 44.91 97 TYR A N 1
ATOM 745 C CA . TYR A 1 97 ? 19.795 7.983 -29.851 1.00 44.91 97 TYR A CA 1
ATOM 746 C C . TYR A 1 97 ? 18.995 9.226 -30.268 1.00 44.91 97 TYR A C 1
ATOM 748 O O . TYR A 1 97 ? 17.815 9.338 -29.922 1.00 44.91 97 TYR A O 1
ATOM 756 N N . PRO A 1 98 ? 19.573 10.142 -31.069 1.00 48.41 98 PRO A N 1
ATOM 757 C CA . PRO A 1 98 ? 18.833 11.289 -31.552 1.00 48.41 98 PRO A CA 1
ATOM 758 C C . PRO A 1 98 ? 17.917 10.855 -32.710 1.00 48.41 98 PRO A C 1
ATOM 760 O O . PRO A 1 98 ? 18.349 10.352 -33.746 1.00 48.41 98 PRO A O 1
ATOM 763 N N . LEU A 1 99 ? 16.620 11.080 -32.521 1.00 45.19 99 LEU A N 1
ATOM 764 C CA . LEU A 1 99 ? 15.558 11.171 -33.532 1.00 45.19 99 LEU A CA 1
ATOM 765 C C . LEU A 1 99 ? 15.046 9.916 -34.276 1.00 45.19 99 LEU A C 1
ATOM 767 O O . LEU A 1 99 ? 13.857 9.900 -34.582 1.00 45.19 99 LEU A O 1
ATOM 771 N N . VAL A 1 100 ? 15.831 8.874 -34.578 1.00 45.66 100 VAL A N 1
ATOM 772 C CA . VAL A 1 100 ? 15.369 7.841 -35.552 1.00 45.66 100 VAL A CA 1
ATOM 773 C C . VAL A 1 100 ? 14.568 6.678 -34.929 1.00 45.66 100 VAL A C 1
ATOM 775 O O . VAL A 1 100 ? 13.695 6.112 -35.583 1.00 45.66 100 VAL A O 1
ATOM 778 N N . VAL A 1 101 ? 14.776 6.342 -33.650 1.00 45.66 101 VAL A N 1
ATOM 779 C CA . VAL A 1 101 ? 14.082 5.204 -32.990 1.00 45.66 101 VAL A CA 1
ATOM 780 C C . VAL A 1 101 ? 12.737 5.602 -32.363 1.00 45.66 101 VAL A C 1
ATOM 782 O O . VAL A 1 101 ? 11.834 4.774 -32.250 1.00 45.66 101 VAL A O 1
ATOM 785 N N . LEU A 1 102 ? 12.569 6.883 -32.015 1.00 44.00 102 LEU A N 1
ATOM 786 C CA . LEU A 1 102 ? 11.348 7.419 -31.396 1.00 44.00 102 LEU A CA 1
ATOM 787 C C . LEU A 1 102 ? 10.120 7.365 -32.317 1.00 44.00 102 LEU A C 1
ATOM 789 O O . LEU A 1 102 ? 8.999 7.372 -31.816 1.00 44.00 102 LEU A O 1
ATOM 793 N N . LEU A 1 103 ? 10.313 7.288 -33.639 1.00 41.06 103 LEU A N 1
ATOM 794 C CA . LEU A 1 103 ? 9.204 7.271 -34.595 1.00 41.06 103 LEU A CA 1
ATOM 795 C C . LEU A 1 103 ? 8.686 5.864 -34.932 1.00 41.06 103 LEU A C 1
ATOM 797 O O . LEU A 1 103 ? 7.573 5.753 -35.435 1.00 41.06 103 LEU A O 1
ATOM 801 N N . VAL A 1 104 ? 9.473 4.803 -34.701 1.00 39.16 104 VAL A N 1
ATOM 802 C CA . VAL A 1 104 ? 9.203 3.495 -35.332 1.00 39.16 104 VAL A CA 1
ATOM 803 C C . VAL A 1 104 ? 8.818 2.382 -34.359 1.00 39.16 104 VAL A C 1
ATOM 805 O O . VAL A 1 104 ? 8.119 1.480 -34.805 1.00 39.16 104 VAL A O 1
ATOM 808 N N . ASN A 1 105 ? 9.172 2.417 -33.063 1.00 40.44 105 ASN A N 1
ATOM 809 C CA . ASN A 1 105 ? 9.079 1.170 -32.280 1.00 40.44 105 ASN A CA 1
ATOM 810 C C . ASN A 1 105 ? 8.170 1.057 -31.049 1.00 40.44 105 ASN A C 1
ATOM 812 O O . ASN A 1 105 ? 7.833 -0.081 -30.778 1.00 40.44 105 ASN A O 1
ATOM 816 N N . ASP A 1 106 ? 7.701 2.086 -30.328 1.00 45.28 106 ASP A N 1
ATOM 817 C CA . ASP A 1 106 ? 6.992 1.771 -29.054 1.00 45.28 106 ASP A CA 1
ATOM 818 C C . ASP A 1 106 ? 5.911 2.761 -28.570 1.00 45.28 106 ASP A C 1
ATOM 820 O O . ASP A 1 106 ? 5.379 2.616 -27.473 1.00 45.28 106 ASP A O 1
ATOM 824 N N . LEU A 1 107 ? 5.471 3.726 -29.388 1.00 41.56 107 LEU A N 1
ATOM 825 C CA . LEU A 1 107 ? 4.270 4.534 -29.070 1.00 41.56 107 LEU A CA 1
ATOM 826 C C . LEU A 1 107 ? 2.956 3.723 -29.151 1.00 41.56 107 LEU A C 1
ATOM 828 O O . LEU A 1 107 ? 1.867 4.237 -28.886 1.00 41.56 107 LEU A O 1
ATOM 832 N N . GLY A 1 108 ? 3.046 2.436 -29.492 1.00 37.59 108 GLY A N 1
ATOM 833 C CA . GLY A 1 108 ? 1.943 1.489 -29.473 1.00 37.59 108 GLY A CA 1
ATOM 834 C C . GLY A 1 108 ? 1.582 1.078 -28.048 1.00 37.59 108 GLY A C 1
ATOM 835 O O . GLY A 1 108 ? 1.987 0.014 -27.598 1.00 37.59 108 GLY A O 1
ATOM 836 N N . LYS A 1 109 ? 0.717 1.878 -27.412 1.00 34.84 109 LYS A N 1
ATOM 837 C CA . LYS A 1 109 ? 0.046 1.642 -26.117 1.00 34.84 109 LYS A CA 1
ATOM 838 C C . LYS A 1 109 ? 0.813 2.133 -24.883 1.00 34.84 109 LYS A C 1
ATOM 840 O O . LYS A 1 109 ? 1.025 1.381 -23.938 1.00 34.84 109 LYS A O 1
ATOM 845 N N . PHE A 1 110 ? 0.998 3.448 -24.773 1.00 35.91 110 PHE A N 1
ATOM 846 C CA . PHE A 1 110 ? 0.777 4.089 -23.468 1.00 35.91 110 PHE A CA 1
ATOM 847 C C . PHE A 1 110 ? -0.725 4.033 -23.160 1.00 35.91 110 PHE A C 1
ATOM 849 O O . PHE A 1 110 ? -1.452 5.019 -23.255 1.00 35.91 110 PHE A O 1
ATOM 856 N N . SER A 1 111 ? -1.225 2.833 -22.858 1.00 32.31 111 SER A N 1
ATOM 857 C CA . SER A 1 111 ? -2.457 2.731 -22.097 1.00 32.31 111 SER A CA 1
ATOM 858 C C . SER A 1 111 ? -2.097 3.276 -20.726 1.00 32.31 111 SER A C 1
ATOM 860 O O . SER A 1 111 ? -1.255 2.702 -20.039 1.00 32.31 111 SER A O 1
ATOM 862 N N . VAL A 1 112 ? -2.695 4.405 -20.348 1.00 37.34 112 VAL A N 1
ATOM 863 C CA . VAL A 1 112 ? -2.853 4.764 -18.938 1.00 37.34 112 VAL A CA 1
ATOM 864 C C . VAL A 1 112 ? -3.757 3.679 -18.358 1.00 37.34 112 VAL A C 1
ATOM 866 O O . VAL A 1 112 ? -4.972 3.826 -18.259 1.00 37.34 112 VAL A O 1
ATOM 869 N N . ASN A 1 113 ? -3.168 2.511 -18.129 1.00 41.19 113 ASN A N 1
ATOM 870 C CA . ASN A 1 113 ? -3.785 1.415 -17.430 1.00 41.19 113 ASN A CA 1
ATOM 871 C C . ASN A 1 113 ? -3.792 1.928 -15.998 1.00 41.19 113 ASN A C 1
ATOM 873 O O . ASN A 1 113 ? -2.736 1.994 -15.376 1.00 41.19 113 ASN A O 1
ATOM 877 N N . ILE A 1 114 ? -4.928 2.474 -15.553 1.00 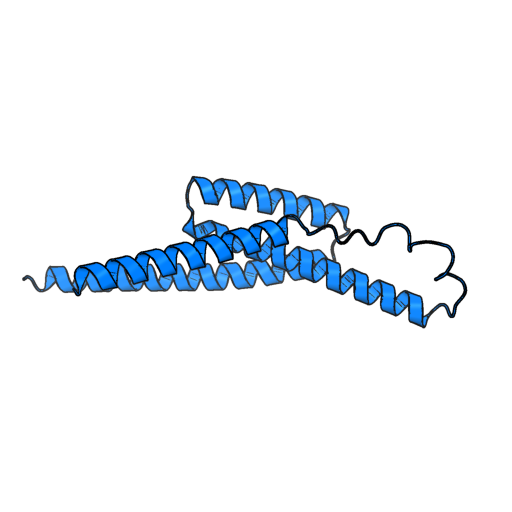46.75 114 ILE A N 1
ATOM 878 C CA . ILE A 1 114 ? -5.085 2.892 -14.161 1.00 46.75 114 ILE A CA 1
ATOM 879 C C . ILE A 1 114 ? -4.783 1.638 -13.355 1.00 46.75 114 ILE A C 1
ATOM 881 O O . ILE A 1 114 ? -5.576 0.693 -13.370 1.0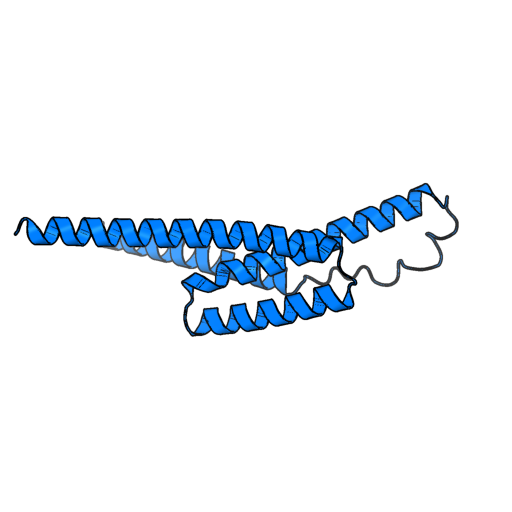0 46.75 114 ILE A O 1
ATOM 885 N N . ASP A 1 115 ? -3.592 1.604 -12.760 1.00 62.19 115 ASP A N 1
ATOM 886 C CA . ASP A 1 115 ? -3.083 0.386 -12.165 1.00 62.19 115 ASP A CA 1
ATOM 887 C C . ASP A 1 115 ? -4.031 -0.015 -11.034 1.00 62.19 115 ASP A C 1
ATOM 889 O O . ASP A 1 115 ? -4.578 0.829 -10.312 1.00 62.19 115 ASP A O 1
ATOM 893 N N . PHE A 1 116 ? -4.285 -1.311 -10.898 1.00 62.84 116 PHE A N 1
ATOM 894 C CA . PHE A 1 116 ? -5.238 -1.834 -9.925 1.00 62.84 116 PHE A CA 1
ATOM 895 C C . PHE A 1 116 ? -4.887 -1.367 -8.503 1.00 62.84 116 PHE A C 1
ATOM 897 O O . PHE A 1 116 ? -5.773 -1.110 -7.687 1.00 62.84 116 PHE A O 1
ATOM 904 N N . VAL A 1 117 ? -3.594 -1.156 -8.235 1.00 64.12 117 VAL A N 1
ATOM 905 C CA . VAL A 1 117 ? -3.065 -0.561 -7.002 1.00 64.12 117 VAL A CA 1
ATOM 906 C C . VAL A 1 117 ? -3.597 0.860 -6.775 1.00 64.12 117 VAL A C 1
ATOM 908 O O . VAL A 1 117 ? -4.044 1.175 -5.670 1.00 64.12 117 VAL A O 1
ATOM 911 N N . GLN A 1 118 ? -3.622 1.710 -7.805 1.00 68.00 118 GLN A N 1
ATOM 912 C CA . GLN A 1 118 ? -4.129 3.085 -7.717 1.00 68.00 118 GLN A CA 1
ATOM 913 C C . GLN A 1 118 ? -5.637 3.118 -7.448 1.00 68.00 118 GLN A C 1
ATOM 915 O O . GLN A 1 118 ? -6.094 3.899 -6.609 1.00 68.00 118 GLN A O 1
ATOM 920 N N . LEU A 1 119 ? -6.410 2.230 -8.088 1.00 74.44 119 LEU A N 1
ATOM 921 C CA . LEU A 1 119 ? -7.840 2.055 -7.793 1.00 74.44 119 LEU A CA 1
ATOM 922 C C . LEU A 1 119 ? -8.069 1.639 -6.336 1.00 74.44 119 LEU A C 1
ATOM 924 O O . LEU A 1 119 ? -8.988 2.137 -5.682 1.00 74.44 119 LEU A O 1
ATOM 928 N N . LEU A 1 120 ? -7.215 0.759 -5.813 1.00 76.06 120 LEU A N 1
ATOM 929 C CA . LEU A 1 120 ? -7.314 0.258 -4.448 1.00 76.06 120 LEU A CA 1
ATOM 930 C C . LEU A 1 120 ? -7.004 1.356 -3.420 1.00 76.06 120 LEU A C 1
ATOM 932 O O . LEU A 1 120 ? -7.757 1.537 -2.461 1.00 76.06 120 LEU A O 1
ATOM 936 N N . VAL A 1 121 ? -5.951 2.147 -3.647 1.00 73.31 121 VAL A N 1
ATOM 937 C CA . VAL A 1 121 ? -5.633 3.323 -2.817 1.00 73.31 121 VAL A CA 1
ATOM 938 C C . VAL A 1 121 ? -6.775 4.336 -2.849 1.00 73.31 121 VAL A C 1
ATOM 940 O O . VAL A 1 121 ? -7.187 4.831 -1.798 1.00 73.31 121 VAL A O 1
ATOM 943 N N . LEU A 1 122 ? -7.322 4.623 -4.032 1.00 77.38 122 LEU A N 1
ATOM 944 C CA . LEU A 1 122 ? -8.436 5.555 -4.185 1.00 77.38 122 LEU A CA 1
ATOM 945 C C . LEU A 1 122 ? -9.665 5.094 -3.391 1.00 77.38 122 LEU A C 1
ATOM 947 O O . LEU A 1 122 ? -10.261 5.888 -2.661 1.00 77.38 122 LEU A O 1
ATOM 951 N N . LEU A 1 123 ? -10.016 3.809 -3.482 1.00 82.25 123 LEU A N 1
ATOM 952 C CA . LEU A 1 123 ? -11.118 3.224 -2.722 1.00 82.25 123 LEU A CA 1
ATOM 953 C C . LEU A 1 123 ? -10.899 3.384 -1.212 1.00 82.25 123 LEU A C 1
ATOM 955 O O . LEU A 1 123 ? -11.811 3.780 -0.485 1.00 82.25 123 LEU A O 1
ATOM 959 N N . GLU A 1 124 ? -9.681 3.127 -0.742 1.00 80.06 124 GLU A N 1
ATOM 960 C CA . GLU A 1 124 ? -9.329 3.232 0.670 1.00 80.06 124 GLU A CA 1
ATOM 961 C C . GLU A 1 124 ? -9.462 4.672 1.189 1.00 80.06 124 GLU A C 1
ATOM 963 O O . GLU A 1 124 ? -10.008 4.908 2.273 1.00 80.06 124 GLU A O 1
ATOM 968 N N . VAL A 1 125 ? -9.035 5.650 0.385 1.00 83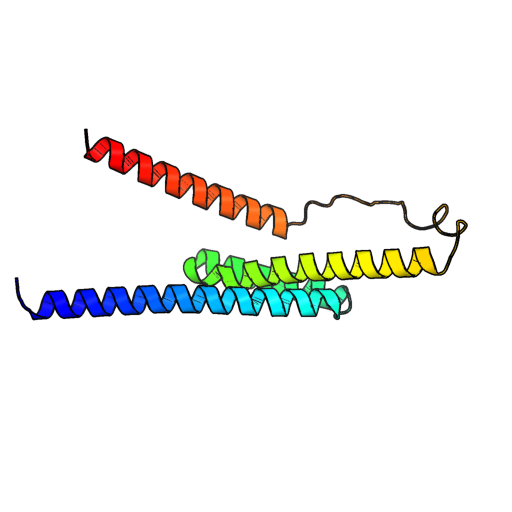.06 125 VAL A N 1
ATOM 969 C CA . VAL A 1 125 ? -9.197 7.079 0.677 1.00 83.06 125 VAL A CA 1
ATOM 970 C C . VAL A 1 125 ? -10.677 7.463 0.724 1.00 83.06 125 VAL A C 1
ATOM 972 O O . VAL A 1 125 ? -11.101 8.129 1.672 1.00 83.06 125 VAL A O 1
ATOM 975 N N . ILE A 1 126 ? -11.490 7.006 -0.235 1.00 80.94 126 ILE A N 1
ATOM 976 C CA . ILE A 1 126 ? -12.940 7.260 -0.257 1.00 80.94 126 ILE A CA 1
ATOM 977 C C . ILE A 1 126 ? -13.604 6.692 1.001 1.00 80.94 126 ILE A C 1
ATOM 979 O O . ILE A 1 126 ? -14.357 7.397 1.677 1.00 80.94 126 ILE A O 1
ATOM 983 N N . VAL A 1 127 ? -13.295 5.445 1.364 1.00 82.38 127 VAL A N 1
ATOM 984 C CA . VAL A 1 127 ? -13.832 4.799 2.571 1.00 82.38 127 VAL A CA 1
ATOM 985 C C . VAL A 1 127 ? -13.404 5.552 3.829 1.00 82.38 127 VAL A C 1
ATOM 987 O O . VAL A 1 127 ? -14.222 5.769 4.728 1.00 82.38 127 VAL A O 1
ATOM 990 N N . TYR A 1 128 ? -12.144 5.984 3.906 1.00 84.06 128 TYR A N 1
ATOM 991 C CA . TYR A 1 128 ? -11.650 6.783 5.023 1.00 84.06 128 TYR A CA 1
ATOM 992 C C . TYR A 1 128 ? -12.416 8.109 5.158 1.00 84.06 128 TYR A C 1
ATOM 994 O O . TYR A 1 128 ? -12.893 8.442 6.250 1.00 84.06 128 TYR A O 1
ATOM 1002 N N . ILE A 1 129 ? -12.597 8.838 4.052 1.00 79.44 129 ILE A N 1
ATOM 1003 C CA . ILE A 1 129 ? -13.335 10.107 4.009 1.00 79.44 129 ILE A CA 1
ATOM 1004 C C . ILE A 1 129 ? -14.797 9.895 4.416 1.00 79.44 129 ILE A C 1
ATOM 1006 O O . ILE A 1 129 ? -15.298 10.606 5.291 1.00 79.44 129 ILE A O 1
ATOM 1010 N N . ALA A 1 130 ? -15.463 8.882 3.858 1.00 82.12 130 ALA A N 1
ATOM 1011 C CA . ALA A 1 130 ? -16.852 8.554 4.166 1.00 82.12 130 ALA A CA 1
ATOM 1012 C C . ALA A 1 130 ? -17.049 8.232 5.657 1.00 82.12 130 ALA A C 1
ATOM 1014 O O . ALA A 1 130 ? -17.958 8.765 6.298 1.00 82.12 130 ALA A O 1
ATOM 1015 N N . ARG A 1 131 ? -16.155 7.429 6.251 1.00 84.19 131 ARG A N 1
ATOM 1016 C CA . ARG A 1 131 ? -16.182 7.124 7.693 1.00 84.19 131 ARG A CA 1
ATOM 1017 C C . ARG A 1 131 ? -15.993 8.377 8.543 1.00 84.19 131 ARG A C 1
ATOM 1019 O O . ARG A 1 131 ? -16.686 8.547 9.548 1.00 84.19 131 ARG A O 1
ATOM 1026 N N . LYS A 1 132 ? -15.074 9.264 8.150 1.00 80.56 132 LYS A N 1
ATOM 1027 C CA . LYS A 1 132 ? -14.811 10.521 8.863 1.00 80.56 132 LYS A CA 1
ATOM 1028 C C . LYS A 1 132 ? -16.024 11.455 8.818 1.00 80.56 132 LYS A C 1
ATOM 1030 O O . LYS A 1 132 ? -16.407 11.992 9.856 1.00 80.56 132 LYS A O 1
ATOM 1035 N N . LEU A 1 133 ? -16.658 11.592 7.654 1.00 80.81 133 LEU A N 1
ATOM 1036 C CA . LEU A 1 133 ? -17.887 12.369 7.460 1.00 80.81 133 LEU A CA 1
ATOM 1037 C C . LEU A 1 133 ? -19.053 11.816 8.280 1.00 80.81 133 LEU A C 1
ATOM 1039 O O . LEU A 1 133 ? -19.723 12.577 8.977 1.00 80.81 133 LEU A O 1
ATOM 1043 N N . HIS A 1 134 ? -19.266 10.498 8.259 1.00 79.31 134 HIS A N 1
ATOM 1044 C CA . HIS A 1 134 ? -20.342 9.870 9.023 1.00 79.31 134 HIS A CA 1
ATOM 1045 C C . HIS A 1 134 ? -20.165 10.086 10.534 1.00 79.31 134 HIS A C 1
ATOM 1047 O O . HIS A 1 134 ? -21.091 10.510 11.223 1.00 79.31 134 HIS A O 1
ATOM 1053 N N . LYS A 1 135 ? -18.940 9.905 11.044 1.00 77.19 135 LYS A N 1
ATOM 1054 C CA . LYS A 1 135 ? -18.620 10.149 12.457 1.00 77.19 135 LYS A CA 1
ATOM 1055 C C . LYS A 1 135 ? -18.793 11.619 12.854 1.00 77.19 135 LYS A C 1
ATOM 1057 O O . LYS A 1 135 ? -19.266 11.902 13.950 1.00 77.19 135 LYS A O 1
ATOM 1062 N N . ALA A 1 136 ? -18.429 12.552 11.973 1.00 74.31 136 ALA A N 1
ATOM 1063 C CA . ALA A 1 136 ? -18.633 13.981 12.201 1.00 74.31 136 ALA A CA 1
ATOM 1064 C C . ALA A 1 136 ? -20.124 14.359 12.221 1.00 74.31 136 ALA A C 1
ATOM 1066 O O . ALA A 1 136 ? -20.528 15.198 13.024 1.00 74.31 136 ALA A O 1
ATOM 1067 N N . ARG A 1 137 ? -20.948 13.717 11.381 1.00 75.81 137 ARG A N 1
ATOM 1068 C CA . ARG A 1 137 ? -22.400 13.932 11.351 1.00 75.81 137 ARG A CA 1
ATOM 1069 C C . ARG A 1 137 ? -23.080 13.426 12.622 1.00 75.81 137 ARG A C 1
ATOM 1071 O O . ARG A 1 137 ? -23.885 14.153 13.189 1.00 75.81 137 ARG A O 1
ATOM 1078 N N . ASN A 1 138 ? -22.716 12.238 13.103 1.00 73.44 138 ASN A N 1
ATOM 1079 C CA . ASN A 1 138 ? -23.321 11.665 14.312 1.00 73.44 138 ASN A CA 1
ATOM 1080 C C . ASN A 1 138 ? -23.016 12.509 15.560 1.00 73.44 138 ASN A C 1
ATOM 1082 O O . ASN A 1 138 ? -23.922 12.788 16.333 1.00 73.44 138 ASN A O 1
ATOM 1086 N N . ARG A 1 139 ? -21.798 13.056 15.681 1.00 71.25 139 ARG A N 1
ATOM 1087 C CA . ARG A 1 139 ? -21.454 13.998 16.765 1.00 71.25 139 ARG A CA 1
ATOM 1088 C C . ARG A 1 139 ? -22.258 15.298 16.739 1.00 71.25 139 ARG A C 1
ATOM 1090 O O . ARG A 1 139 ? -22.493 15.878 17.788 1.00 71.25 139 ARG A O 1
ATOM 1097 N N . LYS A 1 140 ? -22.656 15.780 15.555 1.00 64.31 140 LYS A N 1
ATOM 1098 C CA . LYS A 1 140 ? -23.524 16.963 15.439 1.00 64.31 140 LYS A CA 1
ATOM 1099 C C . LYS A 1 140 ? -24.967 16.674 15.858 1.00 64.31 140 LYS A C 1
ATOM 1101 O O . LYS A 1 140 ? -25.621 17.588 16.333 1.00 64.31 140 LYS A O 1
ATOM 1106 N N . MET A 1 141 ? -25.448 15.442 15.679 1.00 60.75 141 MET A N 1
ATOM 1107 C CA . MET A 1 141 ? -26.798 15.040 16.096 1.00 60.75 141 MET A CA 1
ATOM 1108 C C . MET A 1 141 ? -26.890 14.755 17.601 1.00 60.75 141 MET A C 1
ATOM 1110 O O . MET A 1 141 ? -27.944 14.955 18.174 1.00 60.75 141 MET A O 1
ATOM 1114 N N . GLU A 1 142 ? -25.801 14.325 18.245 1.00 62.62 142 GLU A N 1
ATOM 1115 C CA . GLU A 1 142 ? -25.734 14.143 19.709 1.00 62.62 142 GLU A CA 1
ATOM 1116 C C . GLU A 1 142 ? -25.566 15.466 20.483 1.00 62.62 142 GLU A C 1
ATOM 1118 O O . GLU A 1 142 ? -25.773 15.505 21.692 1.00 62.62 142 GLU A O 1
ATOM 1123 N N . ALA A 1 143 ? -25.151 16.538 19.801 1.00 58.69 143 ALA A N 1
ATOM 1124 C CA . ALA A 1 143 ? -24.917 17.862 20.382 1.00 58.69 143 ALA A CA 1
ATOM 1125 C C . ALA A 1 143 ? -26.075 18.857 20.151 1.00 58.69 143 ALA A C 1
ATOM 1127 O O . ALA A 1 143 ? -25.952 20.019 20.541 1.00 58.69 143 ALA A O 1
ATOM 1128 N N . SER A 1 144 ? -27.151 18.421 19.487 1.00 51.94 144 SER A N 1
ATOM 1129 C CA . SER A 1 144 ? -28.364 19.198 19.195 1.00 51.94 144 SER A CA 1
ATOM 1130 C C . SER A 1 144 ? -29.568 18.599 19.901 1.00 51.94 144 SER A C 1
ATOM 1132 O O . SER A 1 144 ? -30.525 19.382 20.080 1.00 51.94 144 SER A O 1
#

Organism: Acidilobus saccharovorans (strain DSM 16705 / JCM 18335 / VKM B-2471 / 345-15) (NCBI:txid666510)

Sequence (144 aa):
MSNTDAGSELQHEFIRKLEIAMLGVLSIISLLIGYMVGLVAARAFSDSSIVVSLLLYLLLLAFYPRYRFPFLAYMVGADIGSLVFDIAVLHAKVVIYPLVVLLVNDLGKFSVNIDFVQLLVLLEVIVYIARKLHKARNRKMEAS

Foldseek 3Di:
DDPVVVVVVVVVVVVVVVVLVVLVVLLVVLLQVLLVCLQPPDPVVNVVLLVVLVVVLVVCVVPPVSNSNSSLSSNNSNVVNVVVNVVVVVVVVCVPDPDDPVPPDPPPDPPVPVDVSNVVVVVVVVVVVVVVVVVVVVVVVVVD

Radius of gyration: 22.15 Å; chains: 1; bounding box: 50×31×78 Å

Secondary structure (DSSP, 8-state):
--HHHHHHHHHHHHHHHHHHHHHHHHHHHHHHHHHHHHHHS-HHHHHHHHHHHHHHHHHHHHH-GGG-HHHHHHHHHHHHHHHHHHHHHHHHHHHHS-SSSTTTSS-TT------HHHHHHHHHHHHHHHHHHHHHHHHHHHT-

pLDDT: mean 74.53, std 16.49, range [32.31, 94.44]